Protein AF-A0A942YSM3-F1 (afdb_monomer_lite)

Secondary structure (DSSP, 8-state):
--EEEEETTTTEEEEEEEEE-TTS-EEEEEEEE--SSPPPHHHHHHHHHHHHHHHHHHHHHHHHHHHHHHHS---EEEEETTTTEEEEE--SSSGGGHHHH-EEEEEEEEEEEETTEEEEEEEEET--B-SSS-EEEEEETTEEEEEESS-HHHHHHHHHHH-S-GGG--TTTT-

Radius of gyration: 16.28 Å; chains: 1; bounding box: 46×39×46 Å

Foldseek 3Di:
DADWDQDPVQLWTWDWHWAAEPVRDTDTATEIENHNDDDDQQAVVQRVLCRDCVHLLVVQVLVVVLVCCVPPVDWWWFQDPVVRDTHTDDDPGSVVQVVQQAGWHKYFYPPQDAPSHTKIWTWGPNRRGDDPAGKIFIDDRSFTLDIDSDDVVVVVVVCCVVPVNSNPRHHPPVD

Structure (mmCIF, N/CA/C/O backbone):
data_AF-A0A942YSM3-F1
#
_entry.id   AF-A0A942YSM3-F1
#
loop_
_atom_site.group_PDB
_atom_site.id
_atom_site.type_symbol
_atom_site.label_atom_id
_atom_site.label_alt_id
_atom_site.label_comp_id
_atom_site.label_asym_id
_atom_site.label_entity_id
_atom_site.label_seq_id
_atom_site.pdbx_PDB_ins_code
_atom_site.Cartn_x
_atom_site.Cartn_y
_atom_site.Cartn_z
_atom_site.occupancy
_atom_site.B_iso_or_equiv
_atom_site.auth_seq_id
_atom_site.auth_comp_id
_atom_site.auth_asym_id
_atom_site.auth_atom_id
_atom_site.pdbx_PDB_model_num
ATOM 1 N N . MET A 1 1 ? -1.499 -17.049 -13.512 1.00 48.12 1 MET A N 1
ATOM 2 C CA . MET A 1 1 ? -0.192 -16.490 -13.895 1.00 48.12 1 MET A CA 1
ATOM 3 C C . MET A 1 1 ? 0.271 -15.726 -12.672 1.00 48.12 1 MET A C 1
ATOM 5 O O . MET A 1 1 ? -0.499 -14.897 -12.207 1.00 48.12 1 MET A O 1
ATOM 9 N N . GLU A 1 2 ? 1.382 -16.132 -12.063 1.00 70.56 2 GLU A N 1
ATOM 10 C CA . GLU A 1 2 ? 2.012 -15.360 -10.981 1.00 70.56 2 GLU A CA 1
ATOM 11 C C . GLU A 1 2 ? 2.912 -14.307 -11.631 1.00 70.56 2 GLU A C 1
ATOM 13 O O . GLU A 1 2 ? 3.549 -14.591 -12.649 1.00 70.56 2 GLU A O 1
ATOM 18 N N . GLY A 1 3 ? 2.907 -13.098 -11.080 1.00 85.31 3 GLY A N 1
ATOM 19 C CA . GLY A 1 3 ? 3.539 -11.921 -11.662 1.00 85.31 3 GLY A CA 1
ATOM 20 C C . GLY A 1 3 ? 2.577 -11.046 -12.468 1.00 85.31 3 GLY A C 1
ATOM 21 O O . GLY A 1 3 ? 1.412 -11.388 -12.697 1.00 85.31 3 GLY A O 1
ATOM 22 N N . LEU A 1 4 ? 3.086 -9.882 -12.870 1.00 93.25 4 LEU A N 1
ATOM 23 C CA . LEU A 1 4 ? 2.346 -8.897 -13.650 1.00 93.25 4 LEU A CA 1
ATOM 24 C C . LEU A 1 4 ? 2.476 -9.179 -15.147 1.00 93.25 4 LEU A C 1
ATOM 26 O O . LEU A 1 4 ? 3.519 -9.621 -15.634 1.00 93.25 4 LEU A O 1
ATOM 30 N N . TYR A 1 5 ? 1.421 -8.861 -15.883 1.00 95.31 5 TYR A N 1
ATOM 31 C CA . TYR A 1 5 ? 1.395 -8.825 -17.337 1.00 95.31 5 TYR A CA 1
ATOM 32 C C . TYR A 1 5 ? 0.835 -7.480 -17.796 1.00 95.31 5 TYR A C 1
ATOM 34 O O . TYR A 1 5 ? 0.075 -6.830 -17.079 1.00 95.31 5 TYR A O 1
ATOM 42 N N . TYR A 1 6 ? 1.217 -7.052 -18.995 1.00 96.94 6 TYR A N 1
ATOM 43 C CA . TYR A 1 6 ? 0.661 -5.839 -19.575 1.00 96.94 6 TYR A CA 1
ATOM 44 C C . TYR A 1 6 ? -0.740 -6.110 -20.129 1.00 96.94 6 TYR A C 1
ATOM 46 O O . TYR A 1 6 ? -0.937 -7.047 -20.907 1.00 96.94 6 TYR A O 1
ATOM 54 N N . SER A 1 7 ? -1.702 -5.283 -19.734 1.00 96.19 7 SER A N 1
ATOM 55 C CA . SER A 1 7 ? -3.097 -5.374 -20.144 1.00 96.19 7 SER A CA 1
ATOM 56 C C . SER A 1 7 ? -3.423 -4.285 -21.154 1.00 96.19 7 SER A C 1
ATOM 58 O O . SER A 1 7 ? -3.580 -3.117 -20.802 1.00 96.19 7 SER A O 1
ATOM 60 N N . ASP A 1 8 ? -3.569 -4.656 -22.428 1.00 94.00 8 ASP A N 1
ATOM 61 C CA . ASP A 1 8 ? -3.926 -3.702 -23.489 1.00 94.00 8 ASP A CA 1
ATOM 62 C C . ASP A 1 8 ? -5.296 -3.043 -23.255 1.00 94.00 8 ASP A C 1
ATOM 64 O O . ASP A 1 8 ? -5.514 -1.901 -23.660 1.00 94.00 8 ASP A O 1
ATOM 68 N N . GLN A 1 9 ? -6.220 -3.755 -22.598 1.00 94.81 9 GLN A N 1
ATOM 69 C CA . GLN A 1 9 ? -7.571 -3.269 -22.315 1.00 94.81 9 GLN A CA 1
ATOM 70 C C . GLN A 1 9 ? -7.560 -2.105 -21.319 1.00 94.81 9 GLN A C 1
ATOM 72 O O . GLN A 1 9 ? -8.252 -1.111 -21.542 1.00 94.81 9 GLN A O 1
ATOM 77 N N . TYR A 1 10 ? -6.794 -2.237 -20.236 1.00 93.31 10 TYR A N 1
ATOM 78 C CA . TYR A 1 10 ? -6.728 -1.241 -19.164 1.00 93.31 10 TYR A CA 1
ATOM 79 C C . TYR A 1 10 ? -5.521 -0.308 -19.285 1.00 93.31 10 TYR A C 1
ATOM 81 O O . TYR A 1 10 ? -5.463 0.700 -18.594 1.00 93.31 10 TYR A O 1
ATOM 89 N N . ARG A 1 11 ? -4.602 -0.596 -20.217 1.00 95.75 11 ARG A N 1
ATOM 90 C CA . ARG A 1 11 ? -3.370 0.163 -20.472 1.00 95.75 11 ARG A CA 1
ATOM 91 C C . ARG A 1 11 ? -2.460 0.279 -19.243 1.00 95.75 11 ARG A C 1
ATOM 93 O O . ARG A 1 11 ? -1.783 1.289 -19.075 1.00 95.75 11 ARG A O 1
ATOM 100 N N . CYS A 1 12 ? -2.417 -0.779 -18.441 1.00 96.31 12 CYS A N 1
ATOM 101 C CA . CYS A 1 12 ? -1.620 -0.884 -17.223 1.00 96.31 12 CYS A CA 1
ATOM 102 C C . CYS A 1 12 ? -0.945 -2.260 -17.125 1.00 96.31 12 CYS A C 1
ATOM 104 O O . CYS A 1 12 ? -1.256 -3.181 -17.889 1.00 96.31 12 CYS A O 1
ATOM 106 N N . TRP A 1 13 ? -0.026 -2.412 -16.175 1.00 97.25 13 TRP A N 1
ATOM 107 C CA . TRP A 1 13 ? 0.456 -3.729 -15.761 1.00 97.25 13 TRP A CA 1
ATOM 108 C C . TRP A 1 13 ? -0.413 -4.227 -14.621 1.00 97.25 13 TRP A C 1
ATOM 110 O O . TRP A 1 13 ? -0.577 -3.519 -13.638 1.00 97.25 13 TRP A O 1
ATOM 120 N N . GLU A 1 14 ? -0.941 -5.439 -14.711 1.00 96.94 14 GLU A N 1
ATOM 121 C CA . GLU A 1 14 ? -1.785 -6.018 -13.666 1.00 96.94 14 GLU A CA 1
ATOM 122 C C . GLU A 1 14 ? -1.452 -7.493 -13.458 1.00 96.94 14 GLU A C 1
ATOM 124 O O . GLU A 1 14 ? -0.889 -8.162 -14.326 1.00 96.94 14 GLU A O 1
ATOM 129 N N . GLY A 1 15 ? -1.787 -8.027 -12.291 1.00 96.06 15 GLY A N 1
ATOM 130 C CA . GLY A 1 15 ? -1.560 -9.431 -12.001 1.00 96.06 15 GLY A CA 1
ATOM 131 C C . GLY A 1 15 ? -1.715 -9.755 -10.532 1.00 96.06 15 GLY A C 1
ATOM 132 O O . GLY A 1 15 ? -2.463 -9.113 -9.788 1.00 96.06 15 GLY A O 1
ATOM 133 N N . ARG A 1 16 ? -1.016 -10.807 -10.112 1.00 96.19 16 ARG A N 1
ATOM 134 C CA . ARG A 1 16 ? -1.012 -11.255 -8.722 1.00 96.19 16 ARG A CA 1
ATOM 135 C C . ARG A 1 16 ? 0.378 -11.700 -8.304 1.00 96.19 16 ARG A C 1
ATOM 137 O O . ARG A 1 16 ? 1.041 -12.405 -9.064 1.00 96.19 16 ARG A O 1
ATOM 144 N N . ILE A 1 17 ? 0.756 -11.358 -7.081 1.00 95.12 17 ILE A N 1
ATOM 145 C CA . ILE A 1 17 ? 1.974 -11.840 -6.425 1.00 95.12 17 ILE A CA 1
ATOM 146 C C . ILE A 1 17 ? 1.624 -12.772 -5.262 1.00 95.12 17 ILE A C 1
ATOM 148 O O . ILE A 1 17 ? 0.506 -12.736 -4.738 1.00 95.12 17 ILE A O 1
ATOM 152 N N . SER A 1 18 ? 2.555 -13.647 -4.882 1.00 94.25 18 SER A N 1
ATOM 153 C CA . SER A 1 18 ? 2.371 -14.570 -3.757 1.00 94.25 18 SER A CA 1
ATOM 154 C C . SER A 1 18 ? 3.046 -14.001 -2.516 1.00 94.25 18 SER A C 1
ATOM 156 O O . SER A 1 18 ? 4.265 -14.043 -2.405 1.00 94.25 18 SER A O 1
ATOM 158 N N . ILE A 1 19 ? 2.252 -13.562 -1.546 1.00 93.00 19 ILE A N 1
ATOM 159 C CA . ILE A 1 19 ? 2.734 -13.070 -0.251 1.00 93.00 19 ILE A CA 1
ATOM 160 C C . ILE A 1 19 ? 2.552 -14.129 0.842 1.00 93.00 19 ILE A C 1
ATOM 162 O O . ILE A 1 19 ? 1.820 -15.109 0.662 1.00 93.00 19 ILE A O 1
ATOM 166 N N . ARG A 1 20 ? 3.173 -13.912 2.003 1.00 87.12 20 ARG A N 1
ATOM 167 C CA . ARG A 1 20 ? 2.892 -14.662 3.236 1.00 87.12 20 ARG A CA 1
ATOM 168 C C . ARG A 1 20 ? 2.191 -13.762 4.247 1.00 87.12 20 ARG A C 1
ATOM 170 O O . ARG A 1 20 ? 2.625 -12.634 4.474 1.00 87.12 20 ARG A O 1
ATOM 177 N N . ARG A 1 21 ? 1.106 -14.258 4.841 1.00 78.56 21 ARG A N 1
ATOM 178 C CA . ARG A 1 21 ? 0.394 -13.588 5.941 1.00 78.56 21 ARG A CA 1
ATOM 179 C C . ARG A 1 21 ? 1.043 -13.922 7.292 1.00 78.56 21 ARG A C 1
ATOM 181 O O . ARG A 1 21 ? 1.996 -14.693 7.363 1.00 78.56 21 ARG A O 1
ATOM 188 N N . PHE A 1 22 ? 0.519 -13.339 8.371 1.00 77.12 22 PHE A N 1
ATOM 189 C CA . PHE A 1 22 ? 1.002 -13.547 9.747 1.00 77.12 22 PHE A CA 1
ATOM 190 C C . PHE A 1 22 ? 1.012 -15.006 10.215 1.00 77.12 22 PHE A C 1
ATOM 192 O O . PHE A 1 22 ? 1.790 -15.370 11.091 1.00 77.12 22 PHE A O 1
ATOM 199 N N . ASP A 1 23 ? 0.141 -15.833 9.650 1.00 76.44 23 ASP A N 1
ATOM 200 C CA . ASP A 1 23 ? 0.019 -17.265 9.921 1.00 76.44 23 ASP A CA 1
ATOM 201 C C . ASP A 1 23 ? 0.902 -18.133 9.005 1.00 76.44 23 ASP A C 1
ATOM 203 O O . ASP A 1 23 ? 0.776 -19.356 9.013 1.00 76.44 23 ASP A O 1
ATOM 207 N N . ASP A 1 24 ? 1.808 -17.510 8.238 1.00 75.88 24 ASP A N 1
ATOM 208 C CA . ASP A 1 24 ? 2.649 -18.139 7.209 1.00 75.88 24 ASP A CA 1
ATOM 209 C C . ASP A 1 24 ? 1.829 -18.792 6.073 1.00 75.88 24 ASP A C 1
ATOM 211 O O . ASP A 1 24 ? 2.353 -19.576 5.275 1.00 75.88 24 ASP A O 1
ATOM 215 N N . GLU A 1 25 ? 0.536 -18.454 5.950 1.00 83.44 25 GLU A N 1
ATOM 216 C CA . GLU A 1 25 ? -0.289 -18.885 4.825 1.00 83.44 25 GLU A CA 1
ATOM 217 C C . GLU A 1 25 ? 0.065 -18.077 3.569 1.00 83.44 25 GLU A C 1
ATOM 219 O O . GLU A 1 25 ? 0.207 -16.847 3.592 1.00 83.44 25 GLU A O 1
ATOM 224 N N . LYS A 1 26 ? 0.196 -18.783 2.438 1.00 87.50 26 LYS A N 1
ATOM 225 C CA . LYS A 1 26 ? 0.369 -18.145 1.134 1.00 87.50 26 LYS A CA 1
ATOM 226 C C . LYS A 1 26 ? -0.934 -17.496 0.696 1.00 87.50 26 LYS A C 1
ATOM 228 O O . LYS A 1 26 ? -1.942 -18.177 0.524 1.00 87.50 26 LYS A O 1
ATOM 233 N N . PHE A 1 27 ? -0.874 -16.204 0.413 1.00 89.56 27 PHE A N 1
ATOM 234 C CA . PHE A 1 27 ? -2.000 -15.436 -0.094 1.00 89.56 27 PHE A CA 1
ATOM 235 C C . PHE A 1 27 ? -1.659 -14.813 -1.446 1.00 89.56 27 PHE A C 1
ATOM 237 O O . PHE A 1 27 ? -0.533 -14.384 -1.693 1.00 89.56 27 PHE A O 1
ATOM 244 N N . SER A 1 28 ? -2.645 -14.777 -2.341 1.00 93.75 28 SER A N 1
ATOM 245 C CA . SER A 1 28 ? -2.491 -14.199 -3.673 1.00 93.75 28 SER A CA 1
ATOM 246 C C . SER A 1 28 ? -2.942 -12.743 -3.649 1.00 93.75 28 SER A C 1
ATOM 248 O O . SER A 1 28 ? -4.140 -12.463 -3.678 1.00 93.75 28 SER A O 1
ATOM 250 N N . LEU A 1 29 ? -1.980 -11.825 -3.587 1.00 95.06 29 LEU A N 1
ATOM 251 C CA . LEU A 1 29 ? -2.235 -10.390 -3.535 1.00 95.06 29 LEU A CA 1
ATOM 252 C C . LEU A 1 29 ? -2.433 -9.848 -4.951 1.00 95.06 29 LEU A C 1
ATOM 254 O O . LEU A 1 29 ? -1.579 -10.042 -5.819 1.00 95.06 29 LEU A O 1
ATOM 258 N N . ARG A 1 30 ? -3.563 -9.176 -5.192 1.00 95.75 30 ARG A N 1
ATOM 259 C CA . ARG A 1 30 ? -3.788 -8.431 -6.437 1.00 95.75 30 ARG A CA 1
ATOM 260 C C . ARG A 1 30 ? -2.806 -7.265 -6.499 1.00 95.75 30 ARG A C 1
ATOM 262 O O . ARG A 1 30 ? -2.590 -6.591 -5.497 1.00 95.75 30 ARG A O 1
ATOM 269 N N . CYS A 1 31 ? -2.222 -7.044 -7.669 1.00 95.75 31 CYS A N 1
ATOM 270 C CA . CYS A 1 31 ? -1.235 -5.994 -7.864 1.00 95.75 31 CYS A CA 1
ATOM 271 C C . CYS A 1 31 ? -1.368 -5.350 -9.241 1.00 95.75 31 CYS A C 1
ATOM 273 O O . CYS A 1 31 ? -1.733 -6.028 -10.208 1.00 95.75 31 CYS A O 1
ATOM 275 N N . PHE A 1 32 ? -1.059 -4.060 -9.332 1.00 95.50 32 PHE A N 1
ATOM 276 C CA . PHE A 1 32 ? -0.997 -3.349 -10.601 1.00 95.50 32 PHE A CA 1
ATOM 277 C C . PHE A 1 32 ? -0.002 -2.180 -10.570 1.00 95.50 32 PHE A C 1
ATOM 279 O O . PHE A 1 32 ? 0.459 -1.757 -9.511 1.00 95.50 32 PHE A O 1
ATOM 286 N N . VAL A 1 33 ? 0.347 -1.691 -11.758 1.00 95.75 33 VAL A N 1
ATOM 287 C CA . VAL A 1 33 ? 1.128 -0.474 -12.002 1.00 95.75 33 VAL A CA 1
ATOM 288 C C . VAL A 1 33 ? 0.407 0.298 -13.098 1.00 95.75 33 VAL A C 1
AT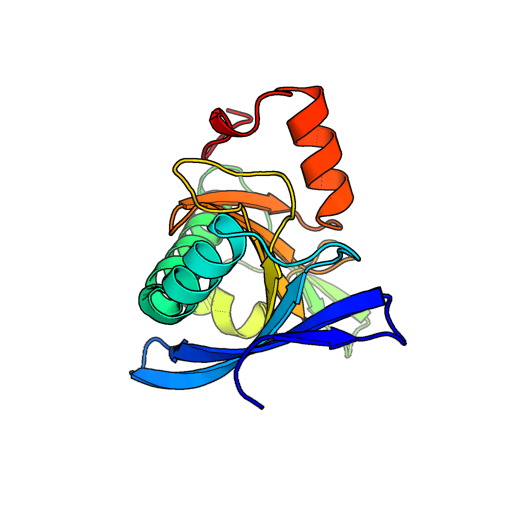OM 290 O O . VAL A 1 33 ? 0.320 -0.187 -14.233 1.00 95.75 33 VAL A O 1
ATOM 293 N N . ASP A 1 34 ? -0.118 1.480 -12.778 1.00 93.69 34 A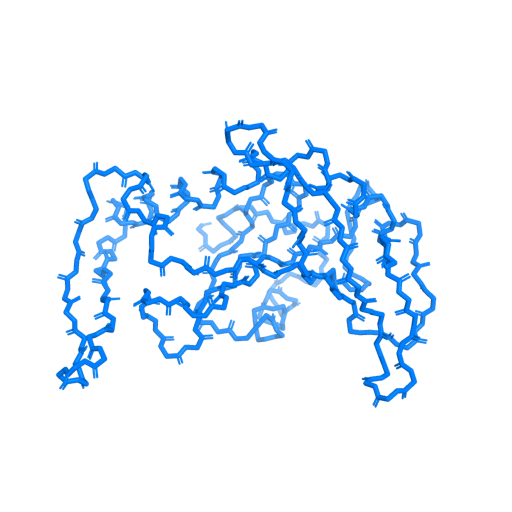SP A N 1
ATOM 294 C CA . ASP A 1 34 ? -0.821 2.328 -13.747 1.00 93.69 34 ASP A CA 1
ATOM 295 C C . ASP A 1 34 ? 0.172 3.034 -14.686 1.00 93.69 34 ASP A C 1
ATOM 297 O O . ASP A 1 34 ? 0.563 4.187 -14.511 1.00 93.69 34 ASP A O 1
ATOM 301 N N . SER A 1 35 ? 0.683 2.279 -15.657 1.00 93.19 35 SER A N 1
ATOM 302 C CA . SER A 1 35 ? 1.674 2.750 -16.618 1.00 93.19 35 SER A CA 1
ATOM 303 C C . SER A 1 35 ? 1.603 1.969 -17.922 1.00 93.19 35 SER A C 1
ATOM 305 O O . SER A 1 35 ? 1.482 0.744 -17.941 1.00 93.19 35 SER A O 1
ATOM 307 N N . THR A 1 36 ? 1.790 2.687 -19.031 1.00 94.69 36 THR A N 1
ATOM 308 C CA . THR A 1 36 ? 1.987 2.092 -20.361 1.00 94.69 36 THR A CA 1
ATOM 309 C C . THR A 1 36 ? 3.444 1.752 -20.662 1.00 94.69 36 THR A C 1
ATOM 311 O O . THR A 1 36 ? 3.736 1.142 -21.690 1.00 94.69 36 THR A O 1
ATOM 314 N N . ASN A 1 37 ? 4.377 2.203 -19.822 1.00 94.75 37 ASN A N 1
ATOM 315 C CA . ASN A 1 37 ? 5.803 1.949 -20.003 1.00 94.75 37 ASN A CA 1
ATOM 316 C C . ASN A 1 37 ? 6.179 0.584 -19.414 1.00 94.75 37 ASN A C 1
ATOM 318 O O . ASN A 1 37 ? 5.510 0.130 -18.488 1.00 94.75 37 ASN A O 1
ATOM 322 N N . PRO A 1 38 ? 7.247 -0.069 -19.904 1.00 94.75 38 PRO A N 1
ATOM 323 C CA . PRO A 1 38 ? 7.786 -1.263 -19.262 1.00 94.75 38 PRO A CA 1
ATOM 324 C C . PRO A 1 38 ? 8.122 -1.034 -17.786 1.00 94.75 38 PRO A C 1
ATOM 326 O O . PRO A 1 38 ? 8.589 0.049 -17.430 1.00 94.75 38 PRO A O 1
ATOM 329 N N . LEU A 1 39 ? 7.924 -2.071 -16.966 1.00 94.88 39 LEU A N 1
ATOM 330 C CA . LEU A 1 39 ? 8.356 -2.070 -15.569 1.00 94.88 39 LEU A CA 1
ATOM 331 C C . LEU A 1 39 ? 9.865 -1.827 -15.478 1.00 94.88 39 LEU A C 1
ATOM 333 O O . LEU A 1 39 ? 10.655 -2.369 -16.258 1.00 94.88 39 LEU A O 1
ATOM 337 N N . THR A 1 40 ? 10.251 -0.989 -14.527 1.00 95.88 40 THR A N 1
ATOM 338 C CA . THR A 1 40 ? 11.645 -0.660 -14.239 1.00 95.88 40 THR A CA 1
ATOM 339 C C . THR A 1 40 ? 12.275 -1.692 -13.304 1.00 95.88 40 THR A C 1
ATOM 341 O O . THR A 1 40 ? 11.597 -2.522 -12.697 1.00 95.88 40 THR A O 1
ATOM 344 N N . GLU A 1 41 ? 13.600 -1.636 -13.153 1.00 96.00 41 GLU A N 1
ATOM 345 C CA . GLU A 1 41 ? 14.308 -2.448 -12.158 1.00 96.00 41 GLU A CA 1
ATOM 346 C C . GLU A 1 41 ? 13.836 -2.131 -10.727 1.00 96.00 41 GLU A C 1
ATOM 348 O O . GLU A 1 41 ? 13.675 -3.045 -9.920 1.00 96.00 41 GLU A O 1
ATOM 353 N N . ALA A 1 42 ? 13.531 -0.861 -10.437 1.00 96.62 42 ALA A N 1
ATOM 354 C CA . ALA A 1 42 ? 12.984 -0.440 -9.152 1.00 96.62 42 ALA A CA 1
ATOM 355 C C . ALA A 1 42 ? 11.600 -1.052 -8.882 1.00 96.62 42 ALA A C 1
ATOM 357 O O . ALA A 1 42 ? 11.372 -1.555 -7.783 1.00 96.62 42 ALA A O 1
ATOM 358 N N . ASP A 1 43 ? 10.720 -1.110 -9.889 1.00 96.19 43 ASP A N 1
ATOM 359 C CA . ASP A 1 43 ? 9.400 -1.746 -9.758 1.00 96.19 43 ASP A CA 1
ATOM 360 C C . ASP A 1 43 ? 9.539 -3.245 -9.461 1.00 96.19 43 ASP A C 1
ATOM 362 O O . ASP A 1 43 ? 8.867 -3.783 -8.580 1.00 96.19 43 ASP A O 1
ATOM 366 N N . HIS A 1 44 ? 10.454 -3.925 -10.160 1.00 95.44 44 HIS A N 1
ATOM 367 C CA . HIS A 1 44 ? 10.743 -5.338 -9.921 1.00 95.44 44 HIS A CA 1
ATOM 368 C C . HIS A 1 44 ? 11.300 -5.592 -8.517 1.00 95.44 44 HIS A C 1
ATOM 370 O O . HIS A 1 44 ? 10.862 -6.531 -7.850 1.00 95.44 44 HIS A O 1
ATOM 376 N N . HIS A 1 45 ? 12.233 -4.761 -8.047 1.00 96.56 45 HIS A N 1
ATOM 377 C CA . HIS A 1 45 ? 12.759 -4.866 -6.688 1.00 96.56 45 HIS A CA 1
ATOM 378 C C . HIS A 1 45 ? 11.682 -4.625 -5.631 1.00 96.56 45 HIS A C 1
ATOM 380 O O . HIS A 1 45 ? 11.653 -5.346 -4.635 1.00 96.56 45 HIS A O 1
ATOM 386 N N . THR A 1 46 ? 10.783 -3.663 -5.848 1.00 97.19 46 THR A N 1
ATOM 387 C CA . THR A 1 46 ? 9.664 -3.414 -4.934 1.00 97.19 46 THR A CA 1
ATOM 388 C C . THR A 1 46 ? 8.705 -4.600 -4.891 1.00 97.19 46 THR A C 1
ATOM 390 O O . THR A 1 46 ? 8.321 -5.015 -3.802 1.00 97.19 46 THR A O 1
ATOM 393 N N . LEU A 1 47 ? 8.362 -5.206 -6.033 1.00 95.88 47 LEU A N 1
ATOM 394 C CA . LEU A 1 47 ? 7.504 -6.397 -6.065 1.00 95.88 47 LEU A CA 1
ATOM 395 C C . LEU A 1 47 ? 8.102 -7.559 -5.261 1.00 95.88 47 LEU A C 1
ATOM 397 O O . LEU A 1 47 ? 7.415 -8.117 -4.410 1.00 95.88 47 LEU A O 1
ATOM 401 N N . ILE A 1 48 ? 9.386 -7.873 -5.476 1.00 95.38 48 ILE A N 1
ATOM 402 C CA . ILE A 1 48 ? 10.100 -8.919 -4.719 1.00 95.38 48 ILE A CA 1
ATOM 403 C C . ILE A 1 48 ? 10.110 -8.584 -3.223 1.00 95.38 48 ILE A C 1
ATOM 405 O O . ILE A 1 48 ? 9.836 -9.442 -2.388 1.00 95.38 48 ILE A O 1
ATOM 409 N N . TYR A 1 49 ? 10.379 -7.324 -2.876 1.00 96.62 49 TYR A N 1
ATOM 410 C CA . TYR A 1 49 ? 10.394 -6.890 -1.483 1.00 96.62 49 TYR A CA 1
ATOM 411 C C . TYR A 1 49 ? 9.029 -7.079 -0.811 1.00 96.62 49 TYR A C 1
ATOM 413 O O . TYR A 1 49 ? 8.954 -7.606 0.296 1.00 96.62 49 TYR A O 1
ATOM 421 N N . VAL A 1 50 ? 7.939 -6.686 -1.478 1.00 96.38 50 VAL A N 1
ATOM 422 C CA . VAL A 1 50 ? 6.582 -6.858 -0.944 1.00 96.38 50 VAL A CA 1
ATOM 423 C C . VAL A 1 50 ? 6.232 -8.342 -0.801 1.00 96.38 50 VAL A C 1
ATOM 425 O O . VAL A 1 50 ? 5.653 -8.720 0.214 1.00 96.38 50 VAL A O 1
ATOM 428 N N . GLU A 1 51 ? 6.617 -9.200 -1.753 1.00 94.62 51 GLU A N 1
ATOM 429 C CA . GLU A 1 51 ? 6.442 -10.658 -1.637 1.00 94.62 51 GLU A CA 1
ATOM 430 C C . GLU A 1 51 ? 7.094 -11.232 -0.368 1.00 94.62 51 GLU A C 1
ATOM 432 O O . GLU A 1 51 ? 6.492 -12.061 0.321 1.00 94.62 51 GLU A O 1
ATOM 437 N N . GLU A 1 52 ? 8.303 -10.771 -0.040 1.00 94.25 52 GLU A N 1
ATOM 438 C CA . GLU A 1 52 ? 9.098 -11.263 1.090 1.00 94.25 52 GLU A CA 1
ATOM 439 C C . GLU A 1 52 ? 8.699 -10.646 2.441 1.00 94.25 52 GLU A C 1
ATOM 441 O O . GLU A 1 52 ? 8.815 -11.312 3.472 1.00 94.25 52 GLU A O 1
ATOM 446 N N . HIS A 1 53 ? 8.204 -9.403 2.447 1.00 95.69 53 HIS A N 1
ATOM 447 C CA . HIS A 1 53 ? 8.033 -8.593 3.660 1.00 95.69 53 HIS A CA 1
ATOM 448 C C . HIS A 1 53 ? 6.595 -8.129 3.932 1.00 95.69 53 HIS A C 1
ATOM 450 O O . HIS A 1 53 ? 6.381 -7.282 4.802 1.00 95.69 53 HIS A O 1
ATOM 456 N N . PHE A 1 54 ? 5.588 -8.670 3.235 1.00 95.44 54 PHE A N 1
ATOM 457 C CA . PHE A 1 54 ? 4.200 -8.204 3.374 1.00 95.44 54 PHE A CA 1
ATOM 458 C C . PHE A 1 54 ? 3.683 -8.190 4.820 1.00 95.44 54 PHE A C 1
ATOM 460 O O . PHE A 1 54 ? 2.991 -7.251 5.206 1.00 95.44 54 PHE A O 1
ATOM 467 N N . ALA A 1 55 ? 4.014 -9.200 5.631 1.00 93.69 55 ALA A N 1
ATOM 468 C CA . ALA A 1 55 ? 3.584 -9.253 7.028 1.00 93.69 55 ALA A CA 1
ATOM 469 C C . ALA A 1 55 ? 4.092 -8.044 7.838 1.00 93.69 55 ALA A C 1
ATOM 471 O O . ALA A 1 55 ? 3.310 -7.421 8.554 1.00 93.69 55 ALA A O 1
ATOM 472 N N . ASP A 1 56 ? 5.361 -7.662 7.659 1.00 94.94 56 ASP A N 1
ATOM 473 C CA . ASP A 1 56 ? 5.964 -6.505 8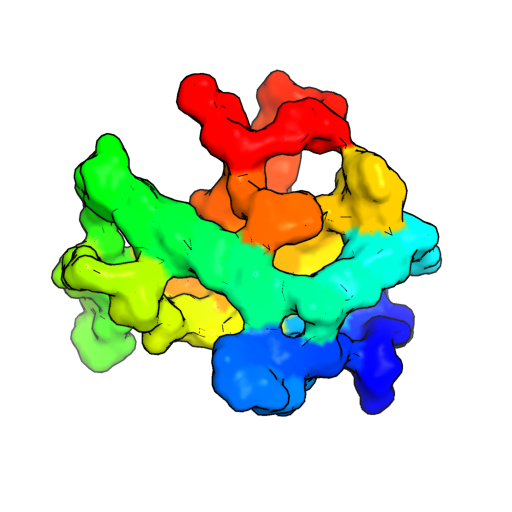.332 1.00 94.94 56 ASP A CA 1
ATOM 474 C C . ASP A 1 56 ? 5.333 -5.191 7.850 1.00 94.94 56 ASP A C 1
ATOM 476 O O . ASP A 1 56 ? 5.028 -4.304 8.648 1.00 94.94 56 ASP A O 1
ATOM 480 N N . ILE A 1 57 ? 5.109 -5.074 6.536 1.00 96.19 57 ILE A N 1
ATOM 481 C CA . ILE A 1 57 ? 4.453 -3.917 5.910 1.00 96.19 57 ILE A CA 1
ATOM 482 C C . ILE A 1 57 ? 3.053 -3.737 6.502 1.00 96.19 57 ILE A C 1
ATOM 484 O O . ILE A 1 57 ? 2.708 -2.670 7.012 1.00 96.19 57 ILE A O 1
ATOM 488 N N . TYR A 1 58 ? 2.259 -4.804 6.491 1.00 95.06 58 TYR A N 1
ATOM 489 C CA . TYR A 1 58 ? 0.891 -4.786 6.986 1.00 95.06 58 TYR A CA 1
ATOM 490 C C . TYR A 1 58 ? 0.833 -4.519 8.498 1.00 95.06 58 TYR A C 1
ATOM 492 O O . TYR A 1 58 ? -0.004 -3.745 8.963 1.00 95.06 58 TYR A O 1
ATOM 500 N N . GLU A 1 59 ? 1.753 -5.085 9.286 1.00 94.94 59 GLU A N 1
ATOM 501 C CA . GLU A 1 59 ? 1.864 -4.775 10.715 1.00 94.94 59 GLU A CA 1
ATOM 502 C C . GLU A 1 59 ? 2.164 -3.292 10.962 1.00 94.94 59 GLU A C 1
ATOM 504 O O . GLU A 1 59 ? 1.614 -2.687 11.888 1.00 94.94 59 GLU A O 1
ATOM 509 N N . ASN A 1 60 ? 3.021 -2.692 10.136 1.00 95.44 60 ASN A N 1
ATOM 510 C CA . ASN A 1 60 ? 3.369 -1.279 10.232 1.00 95.44 60 ASN A CA 1
ATOM 511 C C . ASN A 1 60 ? 2.188 -0.367 9.870 1.00 95.44 60 ASN A C 1
ATOM 513 O O . ASN A 1 60 ? 2.029 0.678 10.508 1.00 95.44 60 ASN A O 1
ATOM 517 N N . ILE A 1 61 ? 1.329 -0.780 8.933 1.00 94.69 61 ILE A N 1
ATOM 518 C CA . ILE A 1 61 ? 0.062 -0.099 8.622 1.00 94.69 61 ILE A CA 1
ATOM 519 C C . ILE A 1 61 ? -0.867 -0.134 9.840 1.00 94.69 61 ILE A C 1
ATOM 521 O O . ILE A 1 61 ? -1.263 0.923 10.334 1.00 94.69 61 ILE A O 1
ATOM 525 N N . LEU A 1 62 ? -1.148 -1.323 10.392 1.00 94.50 62 LEU A N 1
ATOM 526 C CA . LEU A 1 62 ? -2.009 -1.463 11.576 1.00 94.50 62 LEU A CA 1
ATOM 527 C C . LEU A 1 62 ? -1.491 -0.648 12.763 1.00 94.50 62 LEU A C 1
ATOM 529 O O . LEU A 1 62 ? -2.257 0.010 13.468 1.00 94.50 62 LEU A O 1
ATOM 533 N N . ARG A 1 63 ? -0.173 -0.681 12.987 1.00 94.12 63 ARG A N 1
ATOM 534 C CA . ARG A 1 63 ? 0.461 0.088 14.057 1.00 94.12 63 ARG A CA 1
ATOM 535 C C . ARG A 1 63 ? 0.289 1.591 13.840 1.00 94.12 63 ARG A C 1
ATOM 537 O O . ARG A 1 63 ? -0.051 2.276 14.796 1.00 94.12 63 ARG A O 1
ATOM 544 N N . THR A 1 64 ? 0.487 2.089 12.620 1.00 91.69 64 THR A N 1
ATOM 545 C CA . THR A 1 64 ? 0.329 3.520 12.299 1.00 91.69 64 THR A CA 1
ATOM 546 C C . THR A 1 64 ? -1.108 3.990 12.537 1.00 91.69 64 THR A C 1
ATOM 548 O O . THR A 1 64 ? -1.316 4.976 13.240 1.00 91.69 64 THR A O 1
ATOM 551 N N . LEU A 1 65 ? -2.103 3.230 12.068 1.00 90.19 65 LEU A N 1
ATOM 552 C CA . LEU A 1 65 ? -3.523 3.517 12.316 1.00 90.19 65 LEU A CA 1
ATOM 553 C C . LEU A 1 65 ? -3.859 3.557 13.814 1.00 90.19 65 LEU A C 1
ATOM 555 O O . LEU A 1 65 ? -4.566 4.446 14.295 1.00 90.19 65 LEU A O 1
ATOM 559 N N . PHE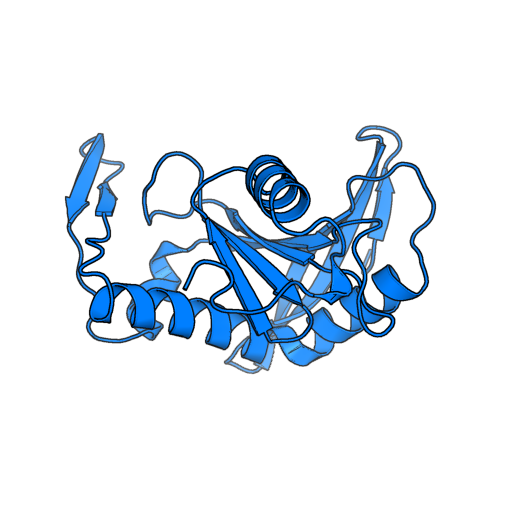 A 1 66 ? -3.326 2.600 14.576 1.00 91.38 66 PHE A N 1
ATOM 560 C CA . PHE A 1 66 ? -3.529 2.552 16.018 1.00 91.38 66 PHE A CA 1
ATOM 561 C C . PHE A 1 66 ? -2.839 3.716 16.746 1.00 91.38 66 PHE A C 1
ATOM 563 O O . PHE A 1 66 ? -3.423 4.295 17.663 1.00 91.38 66 PHE A O 1
ATOM 570 N N . GLU A 1 67 ? -1.621 4.090 16.337 1.00 89.50 67 GLU A N 1
ATOM 571 C CA . GLU A 1 67 ? -0.884 5.247 16.865 1.00 89.50 67 GLU A CA 1
ATOM 572 C C . GLU A 1 67 ? -1.678 6.550 16.668 1.00 89.50 67 GLU A C 1
ATOM 574 O O . GLU A 1 67 ? -1.808 7.328 17.616 1.00 89.50 67 GLU A O 1
ATOM 579 N N . TRP A 1 68 ? -2.280 6.757 15.493 1.00 85.31 68 TRP A N 1
ATOM 580 C CA . TRP A 1 68 ? -3.078 7.951 15.181 1.00 85.31 68 TRP A CA 1
ATOM 581 C C . TRP A 1 68 ? -4.313 8.119 16.058 1.00 85.31 68 TRP A C 1
ATOM 583 O O . TRP A 1 68 ? -4.595 9.228 16.524 1.00 85.31 68 TRP A O 1
ATOM 593 N N . GLN A 1 69 ? -4.992 7.013 16.378 1.00 84.00 69 GLN A N 1
ATOM 594 C CA . GLN A 1 69 ? -6.085 7.024 17.352 1.00 84.00 69 GLN A CA 1
ATOM 595 C C . GLN A 1 69 ? -5.638 7.615 18.703 1.00 84.00 69 GLN A C 1
ATOM 597 O O . GLN A 1 69 ? -6.417 8.282 19.383 1.00 84.00 69 GLN A O 1
ATOM 602 N N . GLN A 1 70 ? -4.391 7.358 19.116 1.00 80.50 70 GLN A N 1
ATOM 603 C CA . GLN A 1 70 ? -3.868 7.806 20.409 1.00 80.50 70 GLN A CA 1
ATOM 604 C C . GLN A 1 70 ? -3.299 9.227 20.362 1.00 80.50 70 GLN A C 1
ATOM 606 O O . GLN A 1 70 ? -3.445 9.963 21.338 1.00 80.50 70 GLN A O 1
ATOM 611 N N . SER A 1 71 ? -2.626 9.610 19.272 1.00 75.19 71 SER A N 1
ATOM 612 C CA . SER A 1 71 ? -1.887 10.876 19.202 1.00 75.19 71 SER A CA 1
ATOM 613 C C . SER A 1 71 ? -2.740 12.077 18.814 1.00 75.19 71 SER A C 1
ATOM 615 O O . SER A 1 71 ? -2.470 13.175 19.295 1.00 75.19 71 SER A O 1
ATOM 617 N N . GLU A 1 72 ? -3.754 11.894 17.965 1.00 65.56 72 GLU A N 1
ATOM 618 C CA . GLU A 1 72 ? -4.463 13.026 17.339 1.00 65.56 72 GLU A CA 1
ATOM 619 C C . GLU A 1 72 ? -5.930 13.147 17.771 1.00 65.56 72 GLU A C 1
ATOM 621 O O . GLU A 1 72 ? -6.646 14.043 17.332 1.00 65.56 72 GLU A O 1
ATOM 626 N N . GLY A 1 73 ? -6.398 12.265 18.662 1.00 64.31 73 GLY A N 1
ATOM 627 C CA . GLY A 1 73 ? -7.815 12.205 19.037 1.00 64.31 73 GLY A CA 1
ATOM 628 C C . GLY A 1 73 ? -8.717 11.802 17.867 1.00 64.31 73 GLY A C 1
ATOM 629 O O . GLY A 1 73 ? -9.926 12.051 17.909 1.00 64.31 73 GLY A O 1
ATOM 630 N N . MET A 1 74 ? -8.127 11.191 16.833 1.00 70.81 74 MET A N 1
ATOM 631 C CA . MET A 1 74 ? -8.833 10.695 15.664 1.00 70.81 74 MET A CA 1
ATOM 632 C C . MET A 1 74 ? -9.916 9.721 16.123 1.00 70.81 74 MET A C 1
ATOM 634 O O . MET A 1 74 ? -9.654 8.747 16.832 1.00 70.81 74 MET A O 1
ATOM 638 N N . THR A 1 75 ? -11.158 10.040 15.771 1.00 74.06 75 THR A N 1
ATOM 639 C CA . THR A 1 75 ? -12.305 9.184 16.053 1.00 74.06 75 THR A CA 1
ATOM 640 C C . THR A 1 75 ? -12.588 8.396 14.794 1.00 74.06 75 THR A C 1
ATOM 642 O O . THR A 1 75 ? -13.025 8.970 13.802 1.00 74.06 75 THR A O 1
ATOM 645 N N . TRP A 1 76 ? -12.315 7.098 14.840 1.00 81.88 76 TRP A N 1
ATOM 646 C CA . TRP A 1 76 ? -12.663 6.203 13.753 1.00 81.88 76 TRP A CA 1
ATOM 647 C C . TRP A 1 76 ? -14.172 6.026 13.688 1.00 81.88 76 TRP A C 1
ATOM 649 O O . TRP A 1 76 ? -14.854 5.952 14.716 1.00 81.88 76 TRP A O 1
ATOM 659 N N . GLU A 1 77 ? -14.685 5.924 12.474 1.00 85.06 77 GLU A N 1
ATOM 660 C CA . GLU A 1 77 ? -16.076 5.601 12.213 1.00 85.06 77 GLU A CA 1
ATOM 661 C C . GLU A 1 77 ? -16.133 4.368 11.319 1.00 85.06 77 GLU A C 1
ATOM 663 O O . GLU A 1 77 ? -15.319 4.205 10.411 1.00 85.06 77 GLU A O 1
ATOM 668 N N . VAL A 1 78 ? -17.077 3.478 11.602 1.00 86.06 78 VAL A N 1
ATOM 669 C CA . VAL A 1 78 ? -17.316 2.260 10.832 1.00 86.06 78 VAL A CA 1
ATOM 670 C C . VAL A 1 78 ? -18.633 2.411 10.103 1.00 86.06 78 VAL A C 1
ATOM 672 O O . VAL A 1 78 ? -19.630 2.822 10.700 1.00 86.06 78 VAL A O 1
ATOM 675 N N . PHE A 1 79 ? -18.640 2.091 8.815 1.00 84.00 79 PHE A N 1
ATOM 676 C CA . PHE A 1 79 ? -19.873 2.073 8.045 1.00 84.00 79 PHE A CA 1
ATOM 677 C C . PHE A 1 79 ? -20.736 0.865 8.429 1.00 84.00 79 PHE A C 1
ATOM 679 O O . PHE A 1 79 ? -20.318 -0.283 8.295 1.00 84.00 79 PHE A O 1
ATOM 686 N N . ASP A 1 80 ? -21.952 1.133 8.898 1.00 82.62 80 ASP A N 1
ATOM 687 C CA . ASP A 1 80 ? -23.004 0.143 9.101 1.00 82.62 80 ASP A CA 1
ATOM 688 C C . ASP A 1 80 ? -23.859 0.083 7.830 1.00 82.62 80 ASP A C 1
ATOM 690 O O . ASP A 1 80 ? -24.685 0.964 7.570 1.00 82.62 80 ASP A O 1
ATOM 694 N N . GLU A 1 81 ? -23.650 -0.962 7.029 1.00 80.25 81 GLU A N 1
ATOM 695 C CA . GLU A 1 81 ? -24.378 -1.172 5.775 1.00 80.25 81 GLU A CA 1
ATOM 696 C C . GLU A 1 81 ? -25.887 -1.388 5.984 1.00 80.25 81 GLU A C 1
ATOM 698 O O . GLU A 1 81 ? -26.684 -1.018 5.121 1.00 80.25 81 GLU A O 1
ATOM 703 N N . GLU A 1 82 ? -26.307 -1.964 7.118 1.00 84.88 82 GLU A N 1
ATOM 704 C CA . GLU A 1 82 ? -27.722 -2.242 7.394 1.00 84.88 82 GLU A CA 1
ATOM 705 C C . GLU A 1 82 ? -28.488 -0.958 7.714 1.00 84.88 82 GLU A C 1
ATOM 707 O O . GLU A 1 82 ? -29.627 -0.769 7.276 1.00 84.88 82 GLU A O 1
ATOM 712 N N . LYS A 1 83 ? -27.866 -0.069 8.494 1.00 85.19 83 LYS A N 1
ATOM 713 C CA . LYS A 1 83 ? -28.457 1.210 8.900 1.00 85.19 83 LYS A CA 1
ATOM 714 C C . LYS A 1 83 ? -28.151 2.348 7.931 1.00 85.19 83 LYS A C 1
ATOM 716 O O . LYS A 1 83 ? -28.828 3.375 7.999 1.00 85.19 83 LYS A O 1
ATOM 721 N N . LEU A 1 84 ? -27.171 2.170 7.043 1.00 83.56 84 LEU A N 1
ATOM 722 C CA . LEU A 1 84 ? -26.584 3.221 6.207 1.00 83.56 84 LEU A CA 1
ATOM 723 C C . LEU A 1 84 ? -26.089 4.404 7.055 1.00 83.56 84 LEU A C 1
ATOM 725 O O . LEU A 1 84 ? -26.329 5.569 6.729 1.00 83.56 84 LEU A O 1
ATOM 729 N N . THR A 1 85 ? -25.435 4.101 8.178 1.00 84.38 85 THR A N 1
ATOM 730 C CA . THR A 1 85 ? -24.909 5.092 9.129 1.00 84.38 85 THR A CA 1
ATOM 731 C C . THR A 1 85 ? -23.445 4.837 9.444 1.00 84.38 85 THR A C 1
ATOM 733 O O . THR A 1 85 ? -22.936 3.745 9.225 1.00 84.38 85 THR A O 1
ATOM 736 N N . PHE A 1 86 ? -22.775 5.841 10.001 1.00 84.12 86 PHE A N 1
ATOM 737 C CA . PHE A 1 86 ? -21.418 5.715 10.514 1.00 84.12 86 PHE A CA 1
ATOM 738 C C . PHE A 1 86 ? -21.447 5.668 12.042 1.00 84.12 86 PHE A C 1
ATOM 740 O O . PHE A 1 86 ? -21.958 6.590 12.682 1.00 84.12 86 PHE A O 1
ATOM 747 N N . ASP A 1 87 ? -20.918 4.588 12.614 1.00 86.56 87 ASP A N 1
ATOM 748 C CA . ASP A 1 87 ? -20.837 4.380 14.057 1.00 86.56 87 ASP A CA 1
ATOM 749 C C . ASP A 1 87 ? -19.398 4.586 14.535 1.00 86.56 87 ASP A C 1
ATOM 751 O O . ASP A 1 87 ? -18.447 4.019 13.998 1.00 86.56 87 ASP A O 1
ATOM 755 N N . ARG A 1 88 ? -19.224 5.398 15.580 1.00 86.62 88 ARG A N 1
ATOM 756 C CA . ARG A 1 88 ? -17.901 5.647 16.163 1.00 86.62 88 ARG A CA 1
ATOM 757 C C . ARG A 1 88 ? -17.349 4.382 16.802 1.00 86.62 88 ARG A C 1
ATOM 759 O O . ARG A 1 88 ? -18.030 3.753 17.613 1.00 86.62 88 ARG A O 1
ATOM 766 N N . ILE A 1 89 ? -16.085 4.088 16.528 1.00 87.12 89 ILE A N 1
ATOM 767 C CA . ILE A 1 89 ? -15.359 2.974 17.126 1.00 87.12 89 ILE A CA 1
ATOM 768 C C . ILE A 1 89 ? -14.071 3.461 17.785 1.00 87.12 89 ILE A C 1
ATOM 770 O O . ILE A 1 89 ? -13.475 4.469 17.404 1.00 87.12 89 ILE A O 1
ATOM 774 N N . ARG A 1 90 ? -13.641 2.718 18.801 1.00 88.56 90 ARG A N 1
ATOM 775 C CA . ARG A 1 90 ? -12.308 2.828 19.373 1.00 88.56 90 ARG A CA 1
ATOM 776 C C . ARG A 1 90 ? -11.718 1.433 19.471 1.00 88.56 90 ARG A C 1
ATOM 778 O O . ARG A 1 90 ? -12.376 0.526 19.969 1.00 88.56 90 ARG A O 1
ATOM 785 N N . PHE A 1 91 ? -10.487 1.298 19.014 1.00 90.38 91 PHE A N 1
ATOM 786 C CA . PHE A 1 91 ? -9.714 0.070 19.073 1.00 90.38 91 PHE A CA 1
ATOM 787 C C . PHE A 1 91 ? -8.958 -0.029 20.395 1.00 90.38 91 PHE A C 1
ATOM 789 O O . PHE A 1 91 ? -8.354 0.959 20.834 1.00 90.38 91 PHE A O 1
ATOM 796 N N . ASP A 1 92 ? -8.968 -1.216 21.000 1.00 91.38 92 ASP A N 1
ATOM 797 C CA . ASP A 1 92 ? -8.189 -1.529 22.202 1.00 91.38 92 ASP A CA 1
ATOM 798 C C . ASP A 1 92 ? -6.781 -2.030 21.835 1.00 91.38 92 ASP A C 1
ATOM 800 O O . ASP A 1 92 ? -5.829 -1.847 22.597 1.00 91.38 92 ASP A O 1
ATOM 804 N N . SER A 1 93 ? -6.638 -2.604 20.639 1.00 92.81 93 SER A N 1
ATOM 805 C CA . SER A 1 93 ? -5.390 -3.097 20.061 1.00 92.81 93 SER A CA 1
ATOM 806 C C . SER A 1 93 ? -5.307 -2.816 18.554 1.00 92.81 93 SER A C 1
ATOM 808 O O . SER A 1 93 ? -6.305 -2.494 17.911 1.00 92.81 93 SER A O 1
ATOM 810 N N . LYS A 1 94 ? -4.112 -2.938 17.963 1.00 92.19 94 LYS A N 1
ATOM 811 C CA . LYS A 1 94 ? -3.937 -2.770 16.507 1.00 92.19 94 LYS A CA 1
ATOM 812 C C . LYS A 1 94 ? -4.564 -3.930 15.723 1.00 92.19 94 LYS A C 1
ATOM 814 O O . LYS A 1 94 ? -4.950 -3.764 14.572 1.00 92.19 94 LYS A O 1
ATOM 819 N N . GLU A 1 95 ? -4.675 -5.101 16.342 1.00 93.12 95 GLU A N 1
ATOM 820 C CA . GLU A 1 95 ? -5.259 -6.306 15.757 1.00 93.12 95 GLU A CA 1
ATOM 821 C C . GLU A 1 95 ? -6.768 -6.147 15.508 1.00 93.12 95 GLU A C 1
ATOM 823 O O . GLU A 1 95 ? -7.279 -6.684 14.524 1.00 93.12 95 GLU A O 1
ATOM 828 N N . ASP A 1 96 ? -7.458 -5.343 16.325 1.00 92.56 96 ASP A N 1
ATOM 829 C CA . ASP A 1 96 ? -8.897 -5.058 16.191 1.00 92.56 96 ASP A CA 1
ATOM 830 C C . ASP A 1 96 ? -9.247 -4.295 14.900 1.00 92.56 96 ASP A C 1
ATOM 832 O O . ASP A 1 96 ? -10.405 -4.264 14.486 1.00 92.56 96 ASP A O 1
ATOM 836 N N . ILE A 1 97 ? -8.249 -3.690 14.250 1.00 91.94 97 ILE A N 1
ATOM 837 C CA . ILE A 1 97 ? -8.400 -2.919 13.011 1.00 91.94 97 ILE A CA 1
ATOM 838 C C . ILE A 1 97 ? -8.489 -3.848 11.790 1.00 91.94 97 ILE A C 1
ATOM 840 O O . ILE A 1 97 ? -9.211 -3.546 10.841 1.00 91.94 97 ILE A O 1
ATOM 844 N N . HIS A 1 98 ? -7.788 -4.994 11.800 1.00 91.31 98 HIS A N 1
ATOM 845 C CA . HIS A 1 98 ? -7.678 -5.886 10.634 1.00 91.31 98 HIS A CA 1
ATOM 846 C C . HIS A 1 98 ? -9.029 -6.276 10.009 1.00 91.31 98 HIS A C 1
ATOM 848 O O . HIS A 1 98 ? -9.141 -6.171 8.786 1.00 91.31 98 HIS A O 1
ATOM 854 N N . PRO A 1 99 ? -10.062 -6.676 10.782 1.00 90.81 99 PRO A N 1
ATOM 855 C CA . PRO A 1 99 ? -11.350 -7.075 10.214 1.00 90.81 99 PRO A CA 1
ATOM 856 C C . PRO A 1 99 ? -12.077 -5.964 9.445 1.00 90.81 99 PRO A C 1
ATOM 858 O O . PRO A 1 99 ? -13.010 -6.263 8.707 1.00 90.81 99 PRO A O 1
ATOM 861 N N . LEU A 1 100 ? -11.678 -4.702 9.625 1.00 90.00 100 LEU A N 1
ATOM 862 C CA . LEU A 1 100 ? -12.339 -3.536 9.041 1.00 90.00 100 LEU A CA 1
ATOM 863 C C . LEU A 1 100 ? -11.611 -2.967 7.823 1.00 90.00 100 LEU A C 1
ATOM 865 O O . LEU A 1 100 ? -12.184 -2.131 7.137 1.00 90.00 100 LEU A O 1
ATOM 869 N N . LEU A 1 101 ? -10.376 -3.391 7.545 1.00 88.94 101 LEU A N 1
ATOM 870 C CA . LEU A 1 101 ? -9.626 -2.917 6.378 1.00 88.94 101 LEU A CA 1
ATOM 871 C C . LEU A 1 101 ? -10.019 -3.650 5.088 1.00 88.94 101 LEU A C 1
ATOM 873 O O . LEU A 1 101 ? -9.761 -3.157 4.005 1.00 88.94 101 LEU A O 1
ATOM 877 N N . GLY A 1 102 ? -10.665 -4.812 5.160 1.00 88.19 102 GLY A N 1
ATOM 878 C CA . GLY A 1 102 ? -11.023 -5.559 3.953 1.00 88.19 102 GLY A CA 1
ATOM 879 C C . GLY A 1 102 ? -9.806 -6.151 3.225 1.00 88.19 102 GLY A C 1
ATOM 880 O O . GLY A 1 102 ? -8.848 -6.601 3.861 1.00 88.19 102 GLY A O 1
ATOM 881 N N . GLU A 1 103 ? -9.866 -6.236 1.894 1.00 90.06 103 GLU A N 1
ATOM 882 C CA . GLU A 1 103 ? -8.848 -6.916 1.084 1.00 90.06 103 GLU A CA 1
ATOM 883 C C . GLU A 1 103 ? -7.743 -5.960 0.611 1.00 90.06 103 GLU A C 1
ATOM 885 O O . GLU A 1 103 ? -8.045 -4.952 -0.028 1.00 90.06 103 GLU A O 1
ATOM 890 N N . PRO A 1 104 ? -6.456 -6.288 0.831 1.00 93.31 104 PRO A N 1
ATOM 891 C CA . PRO A 1 104 ? -5.365 -5.478 0.315 1.00 93.31 104 PRO A CA 1
ATOM 892 C C . PRO A 1 104 ? -5.215 -5.619 -1.208 1.00 93.31 104 PRO A C 1
ATOM 894 O O . PRO A 1 104 ? -5.345 -6.706 -1.781 1.00 93.31 104 PRO A O 1
ATOM 897 N N . LEU A 1 105 ? -4.839 -4.515 -1.841 1.00 94.06 105 LEU A N 1
ATOM 898 C CA . LEU A 1 105 ? -4.470 -4.375 -3.243 1.00 94.06 105 LEU A CA 1
ATOM 899 C C . LEU A 1 105 ? -3.151 -3.598 -3.306 1.00 94.06 105 LEU A C 1
ATOM 901 O O . LEU A 1 105 ? -3.029 -2.533 -2.707 1.00 94.06 105 LEU A O 1
ATOM 905 N N . LEU A 1 106 ? -2.163 -4.126 -4.025 1.00 96.44 106 LEU A N 1
ATOM 906 C CA . LEU A 1 106 ? -0.875 -3.461 -4.220 1.00 96.44 106 LEU A CA 1
ATOM 907 C C . LEU A 1 106 ? -0.891 -2.597 -5.484 1.00 96.44 106 LEU A C 1
ATOM 909 O O . LEU A 1 106 ? -1.168 -3.092 -6.575 1.00 96.44 106 LEU A O 1
ATOM 913 N N . GLU A 1 107 ? -0.493 -1.341 -5.357 1.00 95.88 107 GLU A N 1
ATOM 914 C CA . GLU A 1 107 ? -0.248 -0.438 -6.480 1.00 95.88 107 GLU A CA 1
ATOM 915 C C . GLU A 1 107 ? 1.206 0.040 -6.432 1.00 95.88 107 GLU A C 1
ATOM 917 O O . GLU A 1 107 ? 1.610 0.688 -5.471 1.00 95.88 107 GLU A O 1
ATOM 922 N N . ILE A 1 108 ? 2.023 -0.280 -7.437 1.00 96.94 108 ILE A N 1
ATOM 923 C CA . ILE A 1 108 ? 3.369 0.310 -7.540 1.00 96.94 108 ILE A CA 1
ATOM 924 C C . ILE A 1 108 ? 3.235 1.706 -8.146 1.00 96.94 108 ILE A C 1
ATOM 926 O O . ILE A 1 108 ? 2.533 1.862 -9.143 1.00 96.94 108 ILE A O 1
ATOM 930 N N . ILE A 1 109 ? 3.926 2.699 -7.580 1.00 95.44 109 ILE A N 1
ATOM 931 C CA . ILE A 1 109 ? 3.888 4.086 -8.055 1.00 95.44 109 ILE A CA 1
ATOM 932 C C . ILE A 1 109 ? 5.040 4.315 -9.045 1.00 95.44 109 ILE A C 1
ATOM 934 O O . ILE A 1 109 ? 6.191 4.480 -8.624 1.00 95.44 109 ILE A O 1
ATOM 938 N N . PRO A 1 110 ? 4.776 4.320 -10.364 1.00 88.25 110 PRO A N 1
ATOM 939 C CA . PRO A 1 110 ? 5.832 4.435 -11.358 1.00 88.25 110 PRO A CA 1
ATOM 940 C C . PRO A 1 110 ? 6.477 5.826 -11.319 1.00 88.25 110 PRO A C 1
ATOM 942 O O . PRO A 1 110 ? 5.795 6.847 -11.285 1.00 88.25 110 PRO A O 1
ATOM 945 N N . GLY A 1 111 ? 7.808 5.879 -11.396 1.00 88.06 111 GLY A N 1
ATOM 946 C CA . GLY A 1 111 ? 8.562 7.137 -11.487 1.00 88.06 111 GLY A CA 1
ATOM 947 C C . GLY A 1 111 ? 8.833 7.842 -10.154 1.00 88.06 111 GLY A C 1
ATOM 948 O O . GLY A 1 111 ? 9.596 8.808 -10.137 1.00 88.06 111 GLY A O 1
ATOM 949 N N . ASN A 1 112 ? 8.284 7.344 -9.043 1.00 92.75 112 ASN A N 1
ATOM 950 C CA . ASN A 1 112 ? 8.665 7.749 -7.695 1.00 92.75 112 ASN A CA 1
ATOM 951 C C . ASN A 1 112 ? 9.498 6.633 -7.064 1.00 92.75 112 ASN A C 1
ATOM 953 O O . ASN A 1 112 ? 8.963 5.594 -6.681 1.00 92.75 112 ASN A O 1
ATOM 957 N N . GLU A 1 113 ? 10.809 6.843 -6.943 1.00 94.44 113 GLU A N 1
ATOM 958 C CA . GLU A 1 113 ? 11.741 5.836 -6.433 1.00 94.44 113 GLU A CA 1
ATOM 959 C C . GLU A 1 113 ? 12.731 6.413 -5.421 1.00 94.44 113 GLU A C 1
ATOM 961 O O . GLU A 1 113 ? 13.106 7.586 -5.455 1.00 94.44 113 GLU A O 1
ATOM 966 N N . LYS A 1 114 ? 13.184 5.550 -4.517 1.00 94.81 114 LYS A N 1
ATOM 967 C CA . LYS A 1 114 ? 14.233 5.833 -3.541 1.00 94.81 114 LYS A CA 1
ATOM 968 C C . LYS A 1 114 ? 15.016 4.554 -3.285 1.00 94.81 114 LYS A C 1
ATOM 970 O O . LYS A 1 114 ? 14.433 3.489 -3.112 1.00 94.81 114 LYS A O 1
ATOM 975 N N . GLU A 1 115 ? 16.345 4.647 -3.245 1.00 94.50 115 GLU A N 1
ATOM 976 C CA . GLU A 1 115 ? 17.224 3.498 -2.956 1.00 94.50 115 GLU A CA 1
ATOM 977 C C . GLU A 1 115 ? 16.973 2.281 -3.876 1.00 94.50 115 GLU A C 1
ATOM 979 O O . GLU A 1 115 ? 16.975 1.139 -3.415 1.00 94.50 115 GLU A O 1
ATOM 984 N N . ASN A 1 116 ? 16.761 2.527 -5.176 1.00 93.88 116 ASN A N 1
ATOM 985 C CA . ASN A 1 116 ? 16.455 1.514 -6.199 1.00 93.88 116 ASN A CA 1
ATOM 986 C C . ASN A 1 116 ? 15.181 0.694 -5.924 1.00 93.88 116 ASN A C 1
ATOM 988 O O . ASN A 1 116 ? 15.094 -0.466 -6.333 1.00 93.88 116 ASN A O 1
ATOM 992 N N . GLN A 1 117 ? 14.216 1.280 -5.215 1.00 95.38 117 GLN A N 1
ATOM 993 C CA . GLN A 1 117 ? 12.877 0.735 -5.028 1.00 95.38 117 GLN A CA 1
ATOM 994 C C . GLN A 1 117 ? 11.838 1.823 -5.277 1.00 95.38 117 GLN A C 1
ATOM 996 O O . GLN A 1 117 ? 11.962 2.941 -4.764 1.00 95.38 117 GLN A O 1
ATOM 1001 N N . SER A 1 118 ? 10.809 1.477 -6.041 1.00 96.88 118 SER A N 1
ATOM 1002 C CA . SER A 1 118 ? 9.630 2.312 -6.234 1.00 96.88 118 SER A CA 1
ATOM 1003 C C . SER A 1 118 ? 8.849 2.432 -4.927 1.00 96.88 118 SER A C 1
ATOM 1005 O O . SER A 1 118 ? 8.783 1.482 -4.13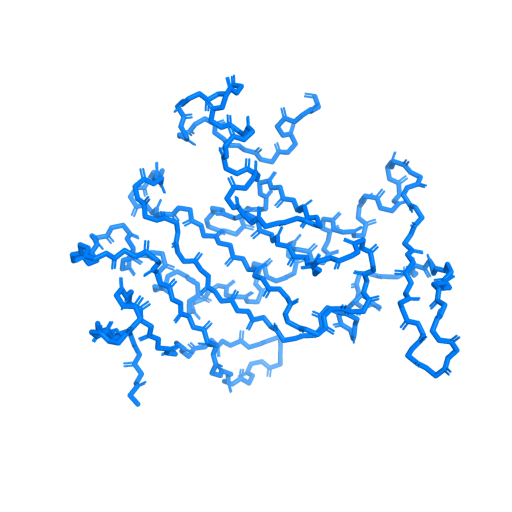6 1.00 96.88 118 SER A O 1
ATOM 1007 N N . TYR A 1 119 ? 8.233 3.591 -4.713 1.00 97.38 119 TYR A N 1
ATOM 1008 C CA . TYR A 1 119 ? 7.158 3.724 -3.736 1.00 97.38 119 TYR A CA 1
ATOM 1009 C C . TYR A 1 119 ? 5.962 2.874 -4.182 1.00 97.38 119 TYR A C 1
ATOM 1011 O O . TYR A 1 119 ? 5.789 2.582 -5.368 1.00 97.38 119 TYR A O 1
ATOM 1019 N N . TYR A 1 120 ? 5.135 2.457 -3.232 1.00 97.12 120 TYR A N 1
ATOM 1020 C CA . TYR A 1 120 ? 3.940 1.672 -3.518 1.00 97.12 120 TYR A CA 1
ATOM 1021 C C . TYR A 1 120 ? 2.826 2.012 -2.535 1.00 97.12 120 TYR A C 1
ATOM 1023 O O . TYR A 1 120 ? 3.084 2.499 -1.437 1.00 97.12 120 TYR A O 1
ATOM 1031 N N . CYS A 1 121 ? 1.588 1.756 -2.932 1.00 96.12 121 CYS A N 1
ATOM 1032 C CA . CYS A 1 121 ? 0.414 1.886 -2.094 1.00 96.12 121 CYS A CA 1
ATOM 1033 C C . CYS A 1 121 ? -0.161 0.503 -1.776 1.00 96.12 121 CYS A C 1
ATOM 1035 O O . CYS A 1 121 ? -0.230 -0.366 -2.651 1.00 96.12 121 CYS A O 1
ATOM 1037 N N . ILE A 1 122 ? -0.584 0.304 -0.528 1.00 95.38 122 ILE A N 1
ATOM 1038 C CA . ILE A 1 122 ? -1.528 -0.755 -0.171 1.00 95.38 122 ILE A CA 1
ATOM 1039 C C . ILE A 1 122 ? -2.899 -0.107 -0.016 1.00 95.38 122 ILE A C 1
ATOM 1041 O O . ILE A 1 122 ? -3.151 0.594 0.965 1.00 95.38 122 ILE A O 1
ATOM 1045 N N . ARG A 1 123 ? -3.767 -0.353 -0.996 1.00 92.31 123 ARG A N 1
ATOM 1046 C CA . ARG A 1 123 ? -5.182 0.013 -0.957 1.00 92.31 123 ARG A CA 1
ATOM 1047 C C . ARG A 1 123 ? -5.986 -1.089 -0.292 1.00 92.31 123 ARG A C 1
ATOM 1049 O O . ARG A 1 123 ? -5.688 -2.271 -0.448 1.00 92.31 123 ARG A O 1
ATOM 1056 N N . PHE A 1 124 ? -7.036 -0.686 0.398 1.00 90.75 124 PHE A N 1
ATOM 1057 C CA . PHE A 1 124 ? -7.940 -1.560 1.120 1.00 90.75 124 PHE A CA 1
ATOM 1058 C C . PHE A 1 124 ? -9.340 -1.558 0.492 1.00 90.75 124 PHE A C 1
ATOM 1060 O O . PHE A 1 124 ? -10.142 -0.649 0.716 1.00 90.75 124 PHE A O 1
ATOM 1067 N N . ASP A 1 125 ? -9.630 -2.584 -0.314 1.00 84.62 125 ASP A N 1
ATOM 1068 C CA . ASP A 1 125 ? -10.949 -2.808 -0.915 1.00 84.62 125 ASP A CA 1
ATOM 1069 C C . ASP A 1 125 ? -11.939 -3.277 0.163 1.00 84.62 125 ASP A C 1
ATOM 1071 O O . ASP A 1 125 ? -11.601 -4.107 1.006 1.00 84.62 125 ASP A O 1
ATOM 1075 N N . HIS A 1 126 ? -13.190 -2.809 0.108 1.00 83.75 126 HIS A N 1
ATOM 1076 C CA . HIS A 1 126 ? -14.220 -3.106 1.122 1.00 83.75 126 HIS A CA 1
ATOM 1077 C C . HIS A 1 126 ? -13.832 -2.673 2.548 1.00 83.75 126 HIS A C 1
ATOM 1079 O O . HIS A 1 126 ? -14.295 -3.255 3.530 1.00 83.75 126 HIS A O 1
ATOM 1085 N N . CYS A 1 127 ? -12.987 -1.647 2.663 1.00 87.19 127 CYS A N 1
ATOM 1086 C CA . CYS A 1 127 ? -12.654 -1.030 3.936 1.00 87.19 127 CYS A CA 1
ATOM 1087 C C . CYS A 1 127 ? -13.913 -0.421 4.575 1.00 87.19 127 CYS A C 1
ATOM 1089 O O . CYS A 1 127 ? -14.569 0.443 3.993 1.00 87.19 127 CYS A O 1
ATOM 1091 N N . LEU A 1 128 ? -14.247 -0.883 5.778 1.00 86.00 128 LEU A N 1
ATOM 1092 C CA . LEU A 1 128 ? -15.371 -0.397 6.577 1.00 86.00 128 LEU A CA 1
ATOM 1093 C C . LEU A 1 128 ? -14.987 0.795 7.457 1.00 86.00 128 LEU A C 1
ATOM 1095 O O . LEU A 1 128 ? -15.872 1.468 7.982 1.00 86.00 128 LEU A O 1
ATOM 1099 N N . LEU A 1 129 ? -13.688 1.053 7.629 1.00 82.56 129 LEU A N 1
ATOM 1100 C CA . LEU A 1 129 ? -13.181 2.252 8.286 1.00 82.56 129 LEU A CA 1
ATOM 1101 C C . LEU A 1 129 ? -13.395 3.464 7.369 1.00 82.56 129 LEU A C 1
ATOM 1103 O O . LEU A 1 129 ? -12.778 3.579 6.314 1.00 82.56 129 LEU A O 1
ATOM 1107 N N . SER A 1 130 ? -14.314 4.348 7.755 1.00 62.91 130 SER A N 1
ATOM 1108 C CA . SER A 1 130 ? -14.766 5.463 6.924 1.00 62.91 130 SER A CA 1
ATOM 1109 C C . SER A 1 130 ? -13.848 6.673 6.995 1.00 62.91 130 SER A C 1
ATOM 1111 O O . SER A 1 130 ? -13.607 7.180 8.091 1.00 62.91 130 SER A O 1
ATOM 1113 N N . ILE A 1 131 ? -13.472 7.180 5.812 1.00 54.72 131 ILE A N 1
ATOM 1114 C CA . ILE A 1 131 ? -13.891 8.510 5.329 1.00 54.72 131 ILE A CA 1
ATOM 1115 C C . ILE A 1 131 ? -14.157 8.391 3.801 1.00 54.72 131 ILE A C 1
ATOM 1117 O O . ILE A 1 131 ? -13.273 8.589 2.987 1.00 54.72 131 ILE A O 1
ATOM 1121 N N . GLU A 1 132 ? -15.351 7.958 3.388 1.00 55.47 132 GLU A N 1
ATOM 1122 C CA . GLU A 1 132 ? -15.882 7.962 1.993 1.00 55.47 132 GLU A CA 1
ATOM 1123 C C . GLU A 1 132 ? -15.202 7.140 0.854 1.00 55.47 132 GLU A C 1
ATOM 1125 O O . GLU A 1 132 ? -15.942 6.702 -0.031 1.00 55.47 132 GLU A O 1
ATOM 1130 N N . HIS A 1 133 ? -13.886 6.860 0.833 1.00 60.06 133 HIS A N 1
ATOM 1131 C CA . HIS A 1 133 ? -13.207 6.302 -0.368 1.00 60.06 133 HIS A CA 1
ATOM 1132 C C . HIS A 1 133 ? -12.267 5.099 -0.159 1.00 60.06 133 HIS A C 1
ATOM 1134 O O . HIS A 1 133 ? -11.544 4.711 -1.077 1.00 60.06 133 HIS A O 1
ATOM 1140 N N . GLY A 1 134 ? -12.312 4.457 1.008 1.00 72.62 134 GLY A N 1
ATOM 1141 C CA . GLY A 1 134 ? -11.355 3.413 1.377 1.00 72.62 134 GLY A CA 1
ATOM 1142 C C . GLY A 1 134 ? -10.128 4.003 2.067 1.00 72.62 134 GLY A C 1
ATOM 1143 O O . GLY A 1 134 ? -10.171 5.130 2.552 1.00 72.62 134 GLY A O 1
ATOM 1144 N N . LEU A 1 135 ? -9.060 3.217 2.173 1.00 86.69 135 LEU A N 1
ATOM 1145 C CA . LEU A 1 135 ? -7.838 3.614 2.866 1.00 86.69 135 LEU A CA 1
ATOM 1146 C C . LEU A 1 135 ? -6.632 3.221 2.016 1.00 86.69 135 LEU A C 1
ATOM 1148 O O . LEU A 1 135 ? -6.467 2.046 1.684 1.00 86.69 135 LEU A O 1
ATOM 1152 N N . ASP A 1 136 ? -5.810 4.210 1.681 1.00 90.94 136 ASP A N 1
ATOM 1153 C CA . ASP A 1 136 ? -4.618 4.059 0.853 1.00 90.94 136 ASP A CA 1
ATOM 1154 C C . ASP A 1 136 ? -3.390 4.342 1.731 1.00 90.94 136 ASP A C 1
ATOM 1156 O O . ASP A 1 136 ? -3.227 5.438 2.269 1.00 90.94 136 ASP A O 1
ATOM 1160 N N . ALA A 1 137 ? -2.527 3.340 1.909 1.00 93.88 137 ALA A N 1
ATOM 1161 C CA . ALA A 1 137 ? -1.283 3.470 2.664 1.00 93.88 137 ALA A CA 1
AT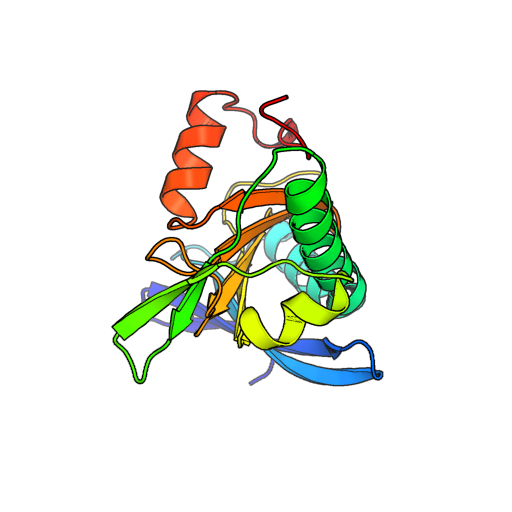OM 1162 C C . ALA A 1 137 ? -0.089 3.585 1.710 1.00 93.88 137 ALA A C 1
ATOM 1164 O O . ALA A 1 137 ? 0.298 2.596 1.085 1.00 93.88 137 ALA A O 1
ATOM 1165 N N . LEU A 1 138 ? 0.519 4.772 1.624 1.00 96.25 138 LEU A N 1
ATOM 1166 C CA . LEU A 1 138 ? 1.746 4.996 0.862 1.00 96.25 138 LEU A CA 1
ATOM 1167 C C . LEU A 1 138 ? 2.950 4.480 1.652 1.00 96.25 138 LEU A C 1
ATOM 1169 O O . LEU A 1 138 ? 3.212 4.902 2.782 1.00 96.25 138 LEU A O 1
ATOM 1173 N N . CYS A 1 139 ? 3.731 3.609 1.027 1.00 96.94 139 CYS A N 1
ATOM 1174 C CA . CYS A 1 139 ? 4.857 2.927 1.637 1.00 96.94 139 CYS A CA 1
ATOM 1175 C C . CYS A 1 139 ? 6.135 3.039 0.795 1.00 96.94 139 CYS A C 1
ATOM 1177 O O . CYS A 1 139 ? 6.115 3.161 -0.433 1.00 96.94 139 CYS A O 1
ATOM 1179 N N . HIS A 1 140 ? 7.272 2.941 1.481 1.00 96.44 140 HIS A N 1
ATOM 1180 C CA . HIS A 1 140 ? 8.579 2.659 0.888 1.00 96.44 140 HIS A CA 1
ATOM 1181 C C . HIS A 1 140 ? 9.275 1.617 1.753 1.00 96.44 140 HIS A C 1
ATOM 1183 O O . HIS A 1 140 ? 9.444 1.831 2.953 1.00 96.44 140 HIS A O 1
ATOM 1189 N N . LYS A 1 141 ? 9.641 0.466 1.171 1.00 95.44 141 LYS A N 1
ATOM 1190 C CA . LYS A 1 141 ? 10.002 -0.729 1.957 1.00 95.44 141 LYS A CA 1
ATOM 1191 C C . LYS A 1 141 ? 8.932 -0.984 3.028 1.00 95.44 141 LYS A C 1
ATOM 1193 O O . LYS A 1 141 ? 7.758 -0.829 2.728 1.00 95.44 141 LYS A O 1
ATOM 1198 N N . SER A 1 142 ? 9.289 -1.347 4.255 1.00 94.56 142 SER A N 1
ATOM 1199 C CA . SER A 1 142 ? 8.315 -1.509 5.343 1.00 94.56 142 SER A CA 1
ATOM 1200 C C . SER A 1 142 ? 7.860 -0.192 5.983 1.00 94.56 142 SER A C 1
ATOM 1202 O O . SER A 1 142 ? 7.011 -0.225 6.872 1.00 94.56 142 SER A O 1
ATOM 1204 N N . ASP A 1 143 ? 8.394 0.962 5.582 1.00 93.81 143 ASP A N 1
ATOM 1205 C CA . ASP A 1 143 ? 8.016 2.239 6.184 1.00 93.81 143 ASP A CA 1
ATOM 1206 C C . ASP A 1 143 ? 6.704 2.756 5.588 1.00 93.81 143 ASP A C 1
ATOM 1208 O O . ASP A 1 143 ? 6.563 2.898 4.373 1.00 93.81 143 ASP A O 1
ATOM 1212 N N . VAL A 1 144 ? 5.754 3.087 6.466 1.00 94.94 144 VAL A N 1
ATOM 1213 C CA . VAL A 1 144 ? 4.528 3.807 6.105 1.00 94.94 144 VAL A CA 1
ATOM 1214 C C . VAL A 1 144 ? 4.846 5.296 6.092 1.00 94.94 144 VAL A C 1
ATOM 1216 O O . VAL A 1 144 ? 5.228 5.867 7.116 1.00 94.94 144 VAL A O 1
ATOM 1219 N N . ILE A 1 145 ? 4.729 5.904 4.918 1.00 93.94 145 ILE A N 1
ATOM 1220 C CA . ILE A 1 145 ? 4.994 7.323 4.686 1.00 93.94 145 ILE A CA 1
ATOM 1221 C C . ILE A 1 145 ? 3.778 8.138 5.104 1.00 93.94 145 ILE A C 1
ATOM 1223 O O . ILE A 1 145 ? 3.924 9.076 5.884 1.00 93.94 145 ILE A O 1
ATOM 1227 N N . GLU A 1 146 ? 2.608 7.739 4.606 1.00 91.25 146 GLU A N 1
ATOM 1228 C CA . GLU A 1 146 ? 1.325 8.382 4.863 1.00 91.25 146 GLU A CA 1
ATOM 1229 C C . GLU A 1 146 ? 0.177 7.379 4.699 1.00 91.25 146 GLU A C 1
ATOM 1231 O O . GLU A 1 146 ? 0.309 6.410 3.945 1.00 91.25 146 GLU A O 1
ATOM 1236 N N . ILE A 1 147 ? -0.941 7.615 5.384 1.00 89.56 147 ILE A N 1
ATOM 1237 C CA . ILE A 1 147 ? -2.197 6.896 5.157 1.00 89.56 147 ILE A CA 1
ATOM 1238 C C . ILE A 1 147 ? -3.315 7.911 4.937 1.00 89.56 147 ILE A C 1
ATOM 1240 O O . ILE A 1 147 ? -3.592 8.734 5.797 1.00 89.56 147 ILE A O 1
ATOM 1244 N N . GLU A 1 148 ? -4.026 7.819 3.825 1.00 85.62 148 GLU A N 1
ATOM 1245 C CA . GLU A 1 148 ? -5.084 8.778 3.521 1.00 85.62 148 GLU A CA 1
ATOM 1246 C C . GLU A 1 148 ? -6.369 8.054 3.119 1.00 85.62 148 GLU A C 1
ATOM 1248 O O . GLU A 1 148 ? -6.343 6.979 2.518 1.00 85.62 148 GLU A O 1
ATOM 1253 N N . ALA A 1 149 ? -7.511 8.657 3.444 1.00 78.88 149 ALA A N 1
ATOM 1254 C CA . ALA A 1 149 ? -8.824 8.176 3.019 1.00 78.88 149 ALA A CA 1
ATOM 1255 C C . ALA A 1 149 ? -9.243 8.778 1.661 1.00 78.88 149 ALA A C 1
ATOM 1257 O O . ALA A 1 149 ? -10.412 9.083 1.429 1.00 78.88 149 ALA A O 1
ATOM 1258 N N . CYS A 1 150 ? -8.278 9.021 0.771 1.00 72.06 150 CYS A N 1
ATOM 1259 C CA . CYS A 1 150 ? -8.516 9.537 -0.574 1.00 72.06 150 CYS A CA 1
ATOM 1260 C C . CYS A 1 150 ? -7.705 8.756 -1.611 1.00 72.06 150 CYS A C 1
ATOM 1262 O O . CYS A 1 150 ? -6.829 7.966 -1.267 1.00 72.06 150 CYS A O 1
ATOM 1264 N N . GLU A 1 151 ? -8.002 8.984 -2.891 1.00 80.25 151 GLU A N 1
ATOM 1265 C CA . GLU A 1 151 ? -7.260 8.372 -3.992 1.00 80.25 151 GLU A CA 1
ATOM 1266 C C . GLU A 1 151 ? -5.767 8.728 -3.918 1.00 80.25 151 GLU A C 1
ATOM 1268 O O . GLU A 1 151 ? -5.405 9.906 -3.825 1.00 80.25 151 GLU A O 1
ATOM 1273 N N . ILE A 1 152 ? -4.900 7.718 -4.046 1.00 84.81 152 ILE A N 1
ATOM 1274 C CA . ILE A 1 152 ? -3.437 7.865 -4.016 1.00 84.81 152 ILE A CA 1
ATOM 1275 C C . ILE A 1 152 ? -2.898 9.003 -4.897 1.00 84.81 152 ILE A C 1
ATOM 1277 O O . ILE A 1 152 ? -1.940 9.672 -4.514 1.00 84.81 152 ILE A O 1
ATOM 1281 N N . THR A 1 153 ? -3.521 9.288 -6.045 1.00 86.25 153 THR A N 1
ATOM 1282 C CA . THR A 1 153 ? -3.122 10.393 -6.929 1.00 86.25 153 THR A CA 1
ATOM 1283 C C . THR A 1 153 ? -3.173 11.744 -6.212 1.00 86.25 153 THR A C 1
ATOM 1285 O O . THR A 1 153 ? -2.232 12.526 -6.321 1.00 86.25 153 THR A O 1
ATOM 1288 N N . SER A 1 154 ? -4.214 11.995 -5.413 1.00 87.19 154 SER A N 1
ATOM 1289 C CA . SER A 1 154 ? -4.369 13.245 -4.654 1.00 87.19 154 SER A CA 1
ATOM 1290 C C . SER A 1 154 ? -3.309 13.377 -3.557 1.00 87.19 154 SER A C 1
ATOM 1292 O O . SER A 1 154 ? -2.744 14.456 -3.348 1.00 87.19 154 SER A O 1
ATOM 1294 N N . LEU A 1 155 ? -2.991 12.265 -2.887 1.00 88.88 155 LEU A N 1
ATOM 1295 C CA . LEU A 1 155 ? -1.915 12.206 -1.899 1.00 88.88 155 LEU A CA 1
ATOM 1296 C C . LEU A 1 155 ? -0.550 12.496 -2.549 1.00 88.88 155 LEU A C 1
ATOM 1298 O O . LEU A 1 155 ? 0.214 13.326 -2.051 1.00 88.88 155 LEU A O 1
ATOM 1302 N N . LEU A 1 156 ? -0.257 11.869 -3.691 1.00 91.75 156 LEU A N 1
ATOM 1303 C CA . LEU A 1 156 ? 0.996 12.063 -4.425 1.00 91.75 156 LEU A CA 1
ATOM 1304 C C . LEU A 1 156 ? 1.147 13.493 -4.956 1.00 91.75 156 LEU A C 1
ATOM 1306 O O . LEU A 1 156 ? 2.240 14.058 -4.873 1.00 91.75 156 LEU A O 1
ATOM 1310 N N . GLU A 1 157 ? 0.075 14.097 -5.473 1.00 91.44 157 GLU A N 1
ATOM 1311 C CA . GLU A 1 157 ? 0.070 15.500 -5.904 1.00 91.44 157 GLU A CA 1
ATOM 1312 C C . GLU A 1 157 ? 0.365 16.442 -4.734 1.00 91.44 157 GLU A C 1
ATOM 1314 O O . GLU A 1 157 ? 1.185 17.356 -4.860 1.00 91.44 157 GLU A O 1
ATOM 1319 N N . THR A 1 158 ? -0.247 16.182 -3.578 1.00 90.50 158 THR A N 1
ATOM 1320 C CA . THR A 1 158 ? -0.043 16.979 -2.365 1.00 90.50 158 THR A CA 1
ATOM 1321 C C . THR A 1 158 ? 1.400 16.863 -1.873 1.00 90.50 158 THR A C 1
ATOM 1323 O O . THR A 1 158 ? 2.065 17.880 -1.673 1.00 90.50 158 THR A O 1
ATOM 1326 N N . LEU A 1 159 ? 1.939 15.645 -1.755 1.00 91.56 159 LEU A N 1
ATOM 1327 C CA . LEU A 1 159 ? 3.339 15.423 -1.378 1.00 91.56 159 LEU A CA 1
ATOM 1328 C C . LEU A 1 159 ? 4.307 16.090 -2.357 1.00 91.56 159 LEU A C 1
ATOM 1330 O O . LEU A 1 159 ? 5.208 16.807 -1.930 1.00 91.56 159 LEU A O 1
ATOM 1334 N N . SER A 1 160 ? 4.087 15.922 -3.662 1.00 92.81 160 SER A N 1
ATOM 1335 C CA . SER A 1 160 ? 4.940 16.502 -4.708 1.00 92.81 160 SER A CA 1
ATOM 1336 C C . SER A 1 160 ? 4.891 18.031 -4.729 1.00 92.81 160 SER A C 1
ATOM 1338 O O . SER A 1 160 ? 5.879 18.674 -5.083 1.00 92.81 160 SER A O 1
ATOM 1340 N N . TYR A 1 161 ? 3.761 18.633 -4.347 1.00 93.12 161 TYR A N 1
ATOM 1341 C CA . TYR A 1 161 ? 3.635 20.082 -4.217 1.00 93.12 161 TYR A CA 1
ATOM 1342 C C . TYR A 1 161 ? 4.498 20.639 -3.073 1.00 93.12 161 TYR A C 1
ATOM 1344 O O . TYR A 1 161 ? 5.129 21.686 -3.237 1.00 93.12 161 TYR A O 1
ATOM 1352 N N . PHE A 1 162 ? 4.552 19.950 -1.928 1.00 92.81 162 PHE A N 1
ATOM 1353 C CA . PHE A 1 162 ? 5.317 20.400 -0.758 1.00 92.81 162 PHE A CA 1
ATOM 1354 C C . PHE A 1 162 ? 6.792 19.974 -0.782 1.00 92.81 162 PHE A C 1
ATOM 1356 O O . PHE A 1 162 ? 7.658 20.746 -0.369 1.00 92.81 162 PHE A O 1
ATOM 1363 N N . GLU A 1 163 ? 7.091 18.778 -1.281 1.00 94.00 163 GLU A N 1
ATOM 1364 C CA . GLU A 1 163 ? 8.442 18.256 -1.483 1.00 94.00 163 GLU A CA 1
ATOM 1365 C C . GLU A 1 163 ? 8.525 17.551 -2.846 1.00 94.00 163 GLU A C 1
ATOM 1367 O O . GLU A 1 163 ? 8.198 16.368 -2.958 1.00 94.00 163 GLU A O 1
ATOM 1372 N N . PRO A 1 164 ? 8.985 18.257 -3.893 1.00 92.94 164 PRO A N 1
ATOM 1373 C CA . PRO A 1 164 ? 9.096 17.688 -5.236 1.00 92.94 164 PRO A CA 1
ATOM 1374 C C . PRO A 1 164 ? 10.114 16.544 -5.356 1.00 92.94 164 PRO A C 1
ATOM 1376 O O . PRO A 1 164 ? 10.025 15.738 -6.280 1.00 92.94 164 PRO A O 1
ATOM 1379 N N . ASP A 1 165 ? 11.110 16.478 -4.465 1.00 94.12 165 ASP A N 1
ATOM 1380 C CA . ASP A 1 165 ? 12.087 15.389 -4.442 1.00 94.12 165 ASP A CA 1
ATOM 1381 C C . ASP A 1 165 ? 11.555 14.213 -3.614 1.00 94.12 165 ASP A C 1
ATOM 1383 O O . ASP A 1 165 ? 11.693 14.170 -2.387 1.00 94.12 165 ASP A O 1
ATOM 1387 N N . CYS A 1 166 ? 10.976 13.226 -4.304 1.00 93.19 166 CYS A N 1
ATOM 1388 C CA . CYS A 1 166 ? 10.368 12.070 -3.649 1.00 93.19 166 CYS A CA 1
ATOM 1389 C C . CYS A 1 166 ? 11.335 11.256 -2.780 1.00 93.19 166 CYS A C 1
ATOM 1391 O O . CYS A 1 166 ? 10.901 10.639 -1.813 1.00 93.19 166 CYS A O 1
ATOM 1393 N N . THR A 1 167 ? 12.651 11.330 -3.011 1.00 93.94 167 THR A N 1
ATOM 1394 C CA . THR A 1 167 ? 13.638 10.628 -2.171 1.00 93.94 167 THR A CA 1
ATOM 1395 C C . THR A 1 167 ? 13.666 11.139 -0.725 1.00 93.94 167 THR A C 1
ATOM 1397 O O . THR A 1 167 ? 14.165 10.461 0.184 1.00 93.94 167 THR A O 1
ATOM 1400 N N . ARG A 1 168 ? 13.101 12.329 -0.492 1.00 93.25 168 ARG A N 1
ATOM 1401 C CA . ARG A 1 168 ? 13.006 12.992 0.812 1.00 93.25 168 ARG A CA 1
ATOM 1402 C C . ARG A 1 168 ? 11.688 12.713 1.533 1.00 93.25 168 ARG A C 1
ATOM 1404 O O . ARG A 1 168 ? 11.582 13.062 2.712 1.00 93.25 168 ARG A O 1
ATOM 1411 N N . TRP A 1 169 ? 10.724 12.059 0.882 1.00 93.25 169 TRP A N 1
ATOM 1412 C CA . TRP A 1 169 ? 9.492 11.613 1.530 1.00 93.25 169 TRP A CA 1
ATOM 1413 C C . TRP A 1 169 ? 9.806 10.568 2.608 1.00 93.25 169 TRP A C 1
ATOM 1415 O O . TRP A 1 169 ? 10.653 9.682 2.428 1.00 93.25 169 TRP A O 1
ATOM 1425 N N . LYS A 1 170 ? 9.147 10.702 3.760 1.00 89.12 170 LYS A N 1
ATOM 1426 C CA . LYS A 1 170 ? 9.373 9.905 4.973 1.00 89.12 170 LYS A CA 1
ATOM 1427 C C . LYS A 1 170 ? 8.128 9.935 5.864 1.00 89.12 170 LYS A C 1
ATOM 1429 O O . LYS A 1 170 ? 7.326 10.854 5.727 1.00 89.12 170 LYS A O 1
ATOM 1434 N N . LYS A 1 171 ? 8.025 8.982 6.798 1.00 83.69 171 LYS A N 1
ATOM 1435 C CA . LYS A 1 171 ? 6.995 8.972 7.850 1.00 83.69 171 LYS A CA 1
ATOM 1436 C C . LYS A 1 171 ? 6.913 10.332 8.555 1.00 83.69 171 LYS A C 1
ATOM 1438 O O . LYS A 1 171 ? 7.947 10.971 8.778 1.00 83.69 171 LYS A O 1
ATOM 1443 N N . ASP A 1 172 ? 5.694 10.715 8.940 1.00 79.56 172 ASP A N 1
ATOM 1444 C CA . ASP A 1 172 ? 5.389 11.950 9.670 1.00 79.56 172 ASP A CA 1
ATOM 1445 C C . ASP A 1 172 ? 5.796 13.212 8.885 1.00 79.56 172 ASP A C 1
ATOM 1447 O O . ASP A 1 172 ? 6.256 14.194 9.465 1.00 79.56 172 ASP A O 1
ATOM 1451 N N . PHE A 1 173 ? 5.651 13.192 7.554 1.00 78.50 173 PHE A N 1
ATOM 1452 C CA . PHE A 1 173 ? 6.033 14.309 6.683 1.00 78.50 173 PHE A CA 1
ATOM 1453 C C . PHE A 1 173 ? 5.384 15.645 7.093 1.00 78.50 173 PHE A C 1
ATOM 1455 O O . PHE A 1 173 ? 6.012 16.695 6.960 1.00 78.50 173 PHE A O 1
ATOM 1462 N N . TRP A 1 174 ? 4.161 15.606 7.629 1.00 77.25 174 TRP A N 1
ATOM 1463 C CA . TRP A 1 174 ? 3.386 16.790 8.017 1.00 77.25 174 TRP A CA 1
ATOM 1464 C C . TRP A 1 174 ? 3.639 17.306 9.442 1.00 77.25 174 TRP A C 1
ATOM 1466 O O . TRP A 1 174 ? 3.035 18.312 9.821 1.00 77.25 174 TRP A O 1
ATOM 1476 N N . LYS A 1 175 ? 4.481 16.637 10.241 1.00 70.94 175 LYS A N 1
ATOM 1477 C CA . LYS A 1 175 ? 4.749 17.010 11.643 1.00 70.94 175 LYS A CA 1
ATOM 1478 C C . LYS A 1 175 ? 5.962 17.923 11.817 1.00 70.94 175 LYS A C 1
ATOM 1480 O O . LYS A 1 175 ? 6.959 17.779 11.076 1.00 70.94 175 LYS A O 1
#

Organism: NCBI:txid2833579

Sequence (175 aa):
MEGLYYSDQYRCWEGRISIRRFDDEKFSLRCFVDSTNPLTEADHHTLIYVEEHFADIYENILRTLFEWQQSEGMTWEVFDEEKLTFDRIRFDSKEDIHPLLGEPLLEIIPGNEKENQSYYCIRFDHCLLSIEHGLDALCHKSDVIEIEACEITSLLETLSYFEPDCTRWKKDFWK

pLDDT: mean 89.12, std 8.91, range [48.12, 97.38]